Protein AF-A0A4Q3YBD1-F1 (afdb_monomer_lite)

Radius of gyration: 21.51 Å; chains: 1; bounding box: 53×30×57 Å

Structure (mmCIF, N/CA/C/O backbone):
data_AF-A0A4Q3YBD1-F1
#
_entry.id   AF-A0A4Q3YBD1-F1
#
loop_
_atom_site.group_PDB
_atom_site.id
_atom_site.type_symbol
_atom_site.label_atom_id
_atom_site.label_alt_id
_atom_site.label_comp_id
_atom_site.label_asym_id
_atom_site.label_entity_id
_atom_site.label_seq_id
_atom_site.pdbx_PDB_ins_code
_atom_site.Cartn_x
_atom_site.Cartn_y
_atom_site.Cartn_z
_atom_site.occupancy
_atom_site.B_iso_or_equiv
_atom_site.auth_seq_id
_atom_site.auth_comp_id
_atom_site.auth_asym_id
_atom_site.auth_atom_id
_atom_site.pdbx_PDB_model_num
ATOM 1 N N . MET A 1 1 ? 24.445 -22.346 0.968 1.00 39.19 1 MET A N 1
ATOM 2 C CA . MET A 1 1 ? 23.784 -21.024 0.997 1.00 39.19 1 MET A CA 1
ATOM 3 C C . MET A 1 1 ? 24.498 -20.133 -0.003 1.00 39.19 1 MET A C 1
ATOM 5 O O . MET A 1 1 ? 25.594 -19.669 0.278 1.00 39.19 1 MET A O 1
ATOM 9 N N . THR A 1 2 ? 23.963 -20.002 -1.214 1.00 37.34 2 THR A N 1
ATOM 10 C CA . THR A 1 2 ? 24.533 -19.131 -2.249 1.00 37.34 2 THR A CA 1
ATOM 11 C C . THR A 1 2 ? 24.219 -17.685 -1.888 1.00 37.34 2 THR A C 1
ATOM 13 O O . THR A 1 2 ? 23.061 -17.271 -1.876 1.00 37.34 2 THR A O 1
ATOM 16 N N . ASN A 1 3 ? 25.261 -16.942 -1.524 1.00 40.91 3 ASN A N 1
ATOM 17 C CA . ASN A 1 3 ? 25.195 -15.523 -1.208 1.00 40.91 3 ASN A CA 1
ATOM 18 C C . ASN A 1 3 ? 24.884 -14.774 -2.514 1.00 40.91 3 ASN A C 1
ATOM 20 O O . ASN A 1 3 ? 25.784 -14.466 -3.291 1.00 40.91 3 ASN A O 1
ATOM 24 N N . THR A 1 4 ? 23.597 -14.609 -2.819 1.00 46.78 4 THR A N 1
ATOM 25 C CA . THR A 1 4 ? 23.164 -13.897 -4.025 1.00 46.78 4 THR A CA 1
ATOM 26 C C . THR A 1 4 ? 23.527 -12.430 -3.815 1.00 46.78 4 THR A C 1
ATOM 28 O O . THR A 1 4 ? 23.085 -11.859 -2.814 1.00 46.78 4 THR A O 1
ATOM 31 N N . PRO A 1 5 ? 24.355 -11.817 -4.677 1.00 50.59 5 PRO A N 1
ATOM 32 C CA . PRO A 1 5 ? 24.748 -10.429 -4.502 1.00 50.59 5 PRO A CA 1
ATOM 33 C C . PRO A 1 5 ? 23.493 -9.556 -4.547 1.00 50.59 5 PRO A C 1
ATOM 35 O O . PRO A 1 5 ? 22.863 -9.402 -5.590 1.00 50.59 5 PRO A O 1
ATOM 38 N N . ARG A 1 6 ? 23.103 -9.003 -3.394 1.00 58.97 6 ARG A N 1
ATOM 39 C CA . ARG A 1 6 ? 22.074 -7.966 -3.341 1.00 58.97 6 ARG A CA 1
ATOM 40 C C . ARG A 1 6 ? 22.669 -6.717 -3.970 1.00 58.97 6 ARG A C 1
ATOM 42 O O . ARG A 1 6 ? 23.572 -6.111 -3.394 1.00 58.97 6 ARG A O 1
ATOM 49 N N . ILE A 1 7 ? 22.168 -6.341 -5.143 1.00 65.75 7 ILE A N 1
ATOM 50 C CA . ILE A 1 7 ? 22.425 -5.012 -5.688 1.00 65.75 7 ILE A CA 1
ATOM 51 C C . ILE A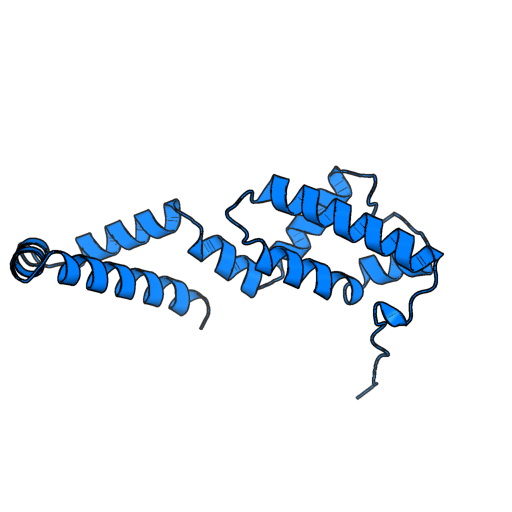 1 7 ? 21.952 -3.992 -4.656 1.00 65.75 7 ILE A C 1
ATOM 53 O O . ILE A 1 7 ? 20.848 -4.078 -4.120 1.00 65.75 7 ILE A O 1
ATOM 57 N N . THR A 1 8 ? 22.818 -3.032 -4.361 1.00 71.06 8 THR A N 1
ATOM 58 C CA . THR A 1 8 ? 22.479 -1.888 -3.518 1.00 71.06 8 THR A CA 1
ATOM 59 C C . THR A 1 8 ? 22.339 -0.669 -4.420 1.00 71.06 8 THR A C 1
ATOM 61 O O . THR A 1 8 ? 22.974 -0.603 -5.469 1.00 71.06 8 THR A O 1
ATOM 64 N N . ARG A 1 9 ? 21.542 0.338 -4.039 1.00 75.81 9 ARG A N 1
ATOM 65 C CA . ARG A 1 9 ? 21.426 1.578 -4.842 1.00 75.81 9 ARG A CA 1
ATOM 66 C C . ARG A 1 9 ? 22.789 2.194 -5.186 1.00 75.81 9 ARG A C 1
ATOM 68 O O . ARG A 1 9 ? 22.966 2.751 -6.264 1.00 75.81 9 ARG A O 1
ATOM 75 N N . ASN A 1 10 ? 23.762 2.037 -4.290 1.00 77.38 10 ASN A N 1
ATOM 76 C CA . ASN A 1 10 ? 25.114 2.567 -4.440 1.00 77.38 10 ASN A CA 1
ATOM 77 C C . ASN A 1 10 ? 25.954 1.820 -5.488 1.00 77.38 10 ASN A C 1
ATOM 79 O O . ASN A 1 10 ? 26.937 2.376 -5.970 1.00 77.38 10 ASN A O 1
ATOM 83 N N . SER A 1 11 ? 25.579 0.590 -5.856 1.00 82.44 11 SER A N 1
ATOM 84 C CA . SER A 1 11 ? 26.277 -0.195 -6.879 1.00 82.44 11 SER A CA 1
ATOM 85 C C . SER A 1 11 ? 25.746 0.034 -8.298 1.00 82.44 11 SER A C 1
ATOM 87 O O . SER A 1 11 ? 26.271 -0.564 -9.228 1.00 82.44 11 SER A O 1
ATOM 89 N N . LEU A 1 12 ? 24.723 0.879 -8.475 1.00 85.81 12 LEU A N 1
ATOM 90 C CA . LEU A 1 12 ? 24.117 1.146 -9.779 1.00 85.81 12 LEU A CA 1
ATOM 91 C C . LEU A 1 12 ? 24.921 2.170 -10.597 1.00 85.81 12 LEU A C 1
ATOM 93 O O . LEU A 1 12 ? 25.352 3.222 -10.095 1.00 85.81 12 LEU A O 1
ATOM 97 N N . HIS A 1 13 ? 25.056 1.909 -11.893 1.00 89.25 13 HIS A N 1
ATOM 98 C CA . HIS A 1 13 ? 25.574 2.861 -12.870 1.00 89.25 13 HIS A CA 1
ATOM 99 C C . HIS A 1 13 ? 24.586 4.015 -13.103 1.00 89.25 13 HIS A C 1
ATOM 101 O O . HIS A 1 13 ? 23.410 3.939 -12.752 1.00 89.25 13 HIS A O 1
ATOM 107 N N . ALA A 1 14 ? 25.051 5.115 -13.706 1.00 87.81 14 ALA A N 1
ATOM 108 C CA . ALA A 1 14 ? 24.239 6.325 -13.877 1.00 87.81 14 ALA A CA 1
ATOM 109 C C . ALA A 1 14 ? 22.917 6.070 -14.633 1.00 87.81 14 ALA A C 1
ATOM 111 O O . ALA A 1 14 ? 21.868 6.549 -14.211 1.00 87.81 14 ALA A O 1
ATOM 112 N N . GLY A 1 15 ? 22.952 5.268 -15.706 1.00 89.00 15 GLY A N 1
ATOM 113 C CA . GLY A 1 15 ? 21.749 4.910 -16.467 1.00 89.00 15 GLY A CA 1
ATOM 114 C C . GLY A 1 15 ? 20.767 4.039 -15.679 1.00 89.00 15 GLY A C 1
ATOM 115 O O . GLY A 1 15 ? 19.557 4.222 -15.780 1.00 89.00 15 GLY A O 1
ATOM 116 N N . GLU A 1 16 ? 21.276 3.132 -14.846 1.00 91.62 16 GLU A N 1
ATOM 117 C CA . GLU A 1 16 ? 20.456 2.273 -13.987 1.00 91.62 16 GLU A CA 1
ATOM 118 C C . GLU A 1 16 ? 19.819 3.077 -12.852 1.00 91.62 16 GLU A C 1
ATOM 120 O O . GLU A 1 16 ? 18.646 2.884 -12.551 1.00 91.62 16 GLU A O 1
ATOM 125 N N . ARG A 1 17 ? 20.545 4.041 -12.272 1.00 92.31 17 ARG A N 1
ATOM 126 C CA . ARG A 1 17 ? 19.984 4.967 -11.276 1.00 92.31 17 ARG A CA 1
ATOM 127 C C . ARG A 1 17 ? 18.840 5.793 -11.847 1.00 92.31 17 ARG A C 1
ATOM 129 O O . ARG A 1 17 ? 17.800 5.880 -11.209 1.00 92.31 17 ARG A O 1
ATOM 136 N N . ALA A 1 18 ? 19.004 6.332 -13.055 1.00 92.88 18 ALA A N 1
ATOM 137 C CA . ALA A 1 18 ? 17.943 7.088 -13.717 1.00 92.88 18 ALA A CA 1
ATOM 138 C C . ALA A 1 18 ? 16.704 6.218 -14.005 1.00 92.88 18 ALA A C 1
ATOM 140 O O . ALA A 1 18 ? 15.574 6.677 -13.848 1.00 92.88 18 ALA A O 1
ATOM 141 N N . ARG A 1 19 ? 16.894 4.949 -14.398 1.00 94.19 19 ARG A N 1
ATOM 142 C CA . ARG A 1 19 ? 15.783 3.995 -14.561 1.00 94.19 19 ARG A CA 1
ATOM 143 C C . ARG A 1 19 ? 15.095 3.683 -13.234 1.00 94.19 19 ARG A C 1
ATOM 145 O O . ARG A 1 19 ? 13.869 3.705 -13.178 1.00 94.19 19 ARG A O 1
ATOM 152 N N . LEU A 1 20 ? 15.865 3.442 -12.173 1.00 95.06 20 LEU A N 1
ATOM 153 C CA . LEU A 1 20 ? 15.316 3.192 -10.843 1.00 95.06 20 LEU A CA 1
ATOM 154 C C . LEU A 1 20 ? 14.494 4.387 -10.358 1.00 95.06 20 LEU A C 1
ATOM 156 O O . LEU A 1 20 ? 13.352 4.202 -9.966 1.00 95.06 20 LEU A O 1
ATOM 160 N N . GLU A 1 21 ? 15.023 5.605 -10.458 1.00 95.25 21 GLU A N 1
ATOM 161 C CA . GLU A 1 21 ? 14.323 6.825 -10.044 1.00 95.25 21 GLU A CA 1
ATOM 162 C C . GLU A 1 21 ? 12.973 6.990 -10.764 1.00 95.25 21 GLU A C 1
ATOM 164 O O . GLU A 1 21 ? 11.965 7.330 -10.142 1.00 95.25 21 GLU A O 1
ATOM 169 N N . LYS A 1 22 ? 12.908 6.672 -12.064 1.00 96.25 22 LYS A N 1
ATOM 170 C CA . LYS A 1 22 ? 11.640 6.661 -12.809 1.00 96.25 22 LYS A CA 1
ATOM 171 C C . LYS A 1 22 ? 10.648 5.635 -12.265 1.00 96.25 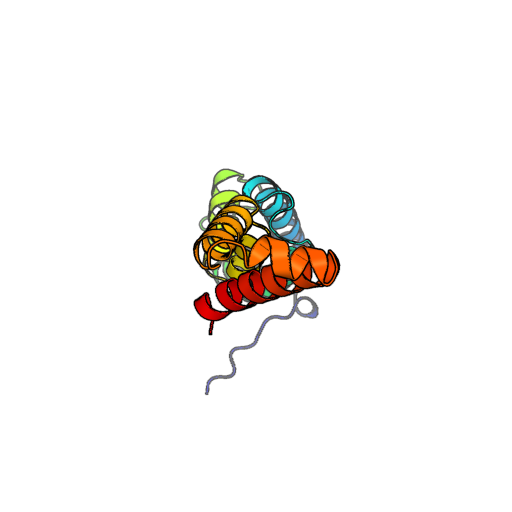22 LYS A C 1
ATOM 173 O O . LYS A 1 22 ? 9.471 5.959 -12.115 1.00 96.25 22 LYS A O 1
ATOM 178 N N . ILE A 1 23 ? 11.107 4.419 -11.963 1.00 96.75 23 ILE A N 1
ATOM 179 C CA . ILE A 1 23 ? 10.262 3.378 -11.360 1.00 96.75 23 ILE A CA 1
ATOM 180 C C . ILE A 1 23 ? 9.768 3.830 -9.985 1.00 96.75 23 ILE A C 1
ATOM 182 O O . ILE A 1 23 ? 8.577 3.715 -9.712 1.00 96.75 23 ILE A O 1
ATOM 186 N N . GLU A 1 24 ? 10.647 4.364 -9.137 1.00 96.88 24 GLU A N 1
ATOM 187 C CA . GLU A 1 24 ? 10.302 4.829 -7.790 1.00 96.88 24 GLU A CA 1
ATOM 188 C C . GLU A 1 24 ? 9.238 5.935 -7.844 1.00 96.88 24 GLU A C 1
ATOM 190 O O . GLU A 1 24 ? 8.227 5.861 -7.142 1.00 96.88 24 GLU A O 1
ATOM 195 N N . ASN A 1 25 ? 9.416 6.921 -8.727 1.00 97.44 25 ASN A N 1
ATOM 196 C CA . ASN A 1 25 ? 8.452 8.003 -8.923 1.00 97.44 25 ASN A CA 1
ATOM 197 C C . ASN A 1 25 ? 7.106 7.483 -9.445 1.00 97.44 25 ASN A C 1
ATOM 199 O O . ASN A 1 25 ? 6.056 7.825 -8.896 1.00 97.44 25 ASN A O 1
ATOM 203 N N . SER A 1 26 ? 7.127 6.622 -10.463 1.00 97.50 26 SER A N 1
ATOM 204 C CA . SER A 1 26 ? 5.909 6.042 -11.034 1.00 97.50 26 SER A CA 1
ATOM 205 C C . SER A 1 26 ? 5.170 5.166 -10.011 1.00 97.50 26 SER A C 1
ATOM 207 O O . SER A 1 26 ? 3.960 5.307 -9.821 1.00 97.50 26 SER A O 1
ATOM 209 N N . PHE A 1 27 ? 5.897 4.352 -9.238 1.00 97.44 27 PHE A N 1
ATOM 210 C CA . PHE A 1 27 ? 5.328 3.554 -8.153 1.00 97.44 27 PHE A CA 1
ATOM 211 C C . PHE A 1 27 ? 4.623 4.426 -7.108 1.00 97.44 27 PHE A C 1
ATOM 213 O O . PHE A 1 27 ? 3.496 4.110 -6.732 1.00 97.44 27 PHE A O 1
ATOM 220 N N . ARG A 1 28 ? 5.238 5.533 -6.666 1.00 97.19 28 ARG A N 1
ATOM 221 C CA . ARG A 1 28 ? 4.631 6.460 -5.691 1.00 97.19 28 ARG A CA 1
ATOM 222 C C . ARG A 1 28 ? 3.324 7.056 -6.205 1.00 97.19 28 ARG A C 1
ATOM 224 O O . ARG A 1 28 ? 2.332 7.058 -5.478 1.00 97.19 28 ARG A O 1
ATOM 231 N N . VAL A 1 29 ? 3.310 7.512 -7.459 1.00 96.56 29 VAL A N 1
ATOM 232 C CA . VAL A 1 29 ? 2.104 8.052 -8.107 1.00 96.56 29 VAL A CA 1
ATOM 233 C C . VAL A 1 29 ? 0.992 7.005 -8.127 1.00 96.56 29 VAL A C 1
ATOM 235 O O . VAL A 1 29 ? -0.147 7.295 -7.759 1.00 96.56 29 VAL A O 1
ATOM 238 N N . HIS A 1 30 ? 1.310 5.770 -8.513 1.00 96.31 30 HIS A N 1
ATOM 239 C CA . HIS A 1 30 ? 0.311 4.711 -8.614 1.00 96.31 30 HIS A CA 1
ATOM 240 C C . HIS A 1 30 ? -0.134 4.153 -7.259 1.00 96.31 30 HIS A C 1
ATOM 242 O O . HIS A 1 30 ? -1.312 3.830 -7.114 1.00 96.31 30 HIS A O 1
ATOM 248 N N . ALA A 1 31 ? 0.745 4.098 -6.258 1.00 95.25 31 ALA A N 1
ATOM 249 C CA . ALA A 1 31 ? 0.381 3.758 -4.885 1.00 95.25 31 ALA A CA 1
ATOM 250 C C . ALA A 1 31 ? -0.605 4.787 -4.308 1.00 95.25 31 ALA A C 1
ATOM 252 O O . ALA A 1 31 ? -1.662 4.403 -3.804 1.00 95.25 31 ALA A O 1
ATOM 253 N N . ALA A 1 32 ? -0.322 6.084 -4.482 1.00 94.12 32 ALA A N 1
ATOM 254 C CA . ALA A 1 32 ? -1.224 7.162 -4.079 1.00 94.12 32 ALA A CA 1
ATOM 255 C C . ALA A 1 32 ? -2.559 7.110 -4.840 1.00 94.12 32 ALA A C 1
ATOM 257 O O . ALA A 1 32 ? -3.620 7.267 -4.245 1.00 94.12 32 ALA A O 1
ATOM 258 N N . ALA A 1 33 ? -2.542 6.818 -6.143 1.00 93.50 33 ALA A N 1
ATOM 259 C CA . ALA A 1 33 ? -3.771 6.681 -6.925 1.00 93.50 33 ALA A CA 1
ATOM 260 C C . ALA A 1 33 ? -4.631 5.471 -6.509 1.00 93.50 33 ALA A C 1
ATOM 262 O O . ALA A 1 33 ? -5.847 5.500 -6.687 1.00 93.50 33 ALA A O 1
ATOM 263 N N . LEU A 1 34 ? -4.015 4.395 -6.009 1.00 93.06 34 LEU A N 1
ATOM 264 C CA . LEU A 1 34 ? -4.717 3.183 -5.577 1.00 93.06 34 LEU A CA 1
ATOM 265 C C . LEU A 1 34 ? -5.275 3.295 -4.156 1.00 93.06 34 LEU A C 1
ATOM 267 O O . LEU A 1 34 ? -6.367 2.792 -3.901 1.00 93.06 34 LEU A O 1
ATOM 271 N N . HIS A 1 35 ? -4.520 3.907 -3.243 1.00 90.12 35 HIS A N 1
ATOM 272 C CA . HIS A 1 35 ? -4.800 3.836 -1.807 1.00 90.12 35 HIS A CA 1
ATOM 273 C C . HIS A 1 35 ? -4.913 5.197 -1.117 1.00 90.12 35 HIS A C 1
ATOM 275 O O . HIS A 1 35 ? -5.287 5.235 0.052 1.00 90.12 35 HIS A O 1
ATOM 281 N N . GLY A 1 36 ? -4.634 6.304 -1.811 1.00 88.44 36 GLY A N 1
ATOM 282 C CA . GLY A 1 36 ? -4.667 7.650 -1.239 1.00 88.44 36 GLY A CA 1
ATOM 283 C C . GLY A 1 36 ? -3.892 7.721 0.076 1.00 88.44 36 GLY A C 1
ATOM 284 O O . GLY A 1 36 ? -2.772 7.222 0.168 1.00 88.44 36 GLY A O 1
ATOM 285 N N . ASP A 1 37 ? -4.542 8.266 1.103 1.00 84.62 37 ASP A N 1
ATOM 286 C CA . ASP A 1 37 ? -3.983 8.397 2.452 1.00 84.62 37 ASP A CA 1
ATOM 287 C C . ASP A 1 37 ? -4.108 7.118 3.301 1.00 84.62 37 ASP A C 1
ATOM 289 O O . ASP A 1 37 ? -3.615 7.068 4.428 1.00 84.62 37 ASP A O 1
ATOM 293 N N . SER A 1 38 ? -4.768 6.067 2.797 1.00 87.75 38 SER A N 1
ATOM 294 C CA . SER A 1 38 ? -4.917 4.808 3.539 1.00 87.75 38 SER A CA 1
ATOM 295 C C . SER A 1 38 ? -3.604 4.032 3.644 1.00 87.75 38 SER A C 1
ATOM 297 O O . SER A 1 38 ? -3.416 3.283 4.601 1.00 87.75 38 SER A O 1
ATOM 299 N N . LEU A 1 39 ? -2.693 4.207 2.683 1.00 91.38 39 LEU A N 1
ATOM 300 C CA . LEU A 1 39 ? -1.335 3.685 2.774 1.00 91.38 39 LEU A CA 1
ATOM 301 C C . LEU A 1 39 ? -0.419 4.800 3.278 1.00 91.38 39 LEU A C 1
ATOM 303 O O . LEU A 1 39 ? -0.203 5.798 2.596 1.00 91.38 39 LEU A O 1
ATOM 307 N N . SER A 1 40 ? 0.123 4.634 4.481 1.00 90.94 40 SER A N 1
ATOM 308 C CA . SER A 1 40 ? 0.945 5.667 5.109 1.00 90.94 40 SER A CA 1
ATOM 309 C C . SER A 1 40 ? 2.194 6.000 4.272 1.00 90.94 40 SER A C 1
ATOM 311 O O . SER A 1 40 ? 2.791 5.097 3.676 1.00 90.94 40 SER A O 1
ATOM 313 N N . PRO A 1 41 ? 2.669 7.261 4.284 1.00 90.75 41 PRO A N 1
ATOM 314 C CA . PRO A 1 41 ? 3.873 7.656 3.549 1.00 90.75 41 PRO A CA 1
ATOM 315 C C . PRO A 1 41 ? 5.116 6.837 3.920 1.00 90.75 41 PRO A C 1
ATOM 317 O O . PRO A 1 41 ? 5.893 6.465 3.046 1.00 90.75 41 PRO A O 1
ATOM 320 N N . ILE A 1 42 ? 5.260 6.485 5.204 1.00 92.69 42 ILE A N 1
ATOM 321 C CA . ILE A 1 42 ? 6.359 5.640 5.693 1.00 92.69 42 ILE A CA 1
ATOM 322 C C . ILE A 1 42 ? 6.310 4.261 5.028 1.00 92.69 42 ILE A C 1
ATOM 324 O O . ILE A 1 42 ? 7.340 3.755 4.593 1.00 92.69 42 ILE A O 1
ATOM 328 N N . MET A 1 43 ? 5.119 3.669 4.898 1.00 94.44 43 MET A N 1
ATOM 329 C CA . MET A 1 43 ? 4.964 2.377 4.232 1.00 94.44 43 MET A CA 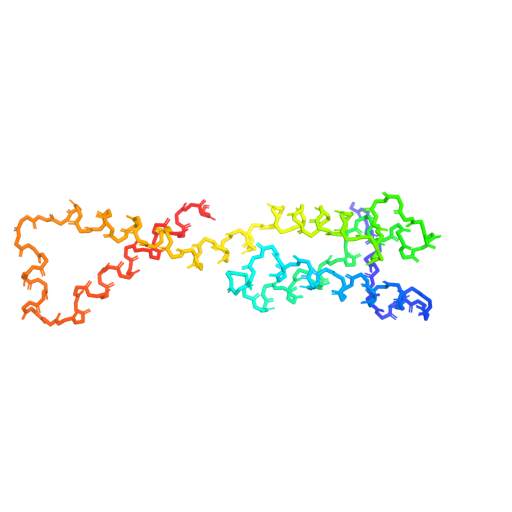1
ATOM 330 C C . MET A 1 43 ? 5.295 2.466 2.739 1.00 94.44 43 MET A C 1
ATOM 332 O O . MET A 1 43 ? 5.970 1.589 2.204 1.00 94.44 43 MET A O 1
ATOM 336 N N . VAL A 1 44 ? 4.891 3.552 2.070 1.00 95.25 44 VAL A N 1
ATOM 337 C CA . VAL A 1 44 ? 5.278 3.805 0.672 1.00 95.25 44 VAL A CA 1
ATOM 338 C C . VAL A 1 44 ? 6.801 3.879 0.538 1.00 95.25 44 VAL A C 1
ATOM 340 O O . VAL A 1 44 ? 7.356 3.258 -0.365 1.00 95.25 44 VAL A O 1
ATOM 343 N N . ASP A 1 45 ? 7.492 4.572 1.445 1.00 94.44 45 ASP A N 1
ATOM 344 C CA . ASP A 1 45 ? 8.959 4.642 1.451 1.00 94.44 45 ASP A CA 1
ATOM 345 C C . ASP A 1 45 ? 9.611 3.274 1.689 1.00 94.44 45 ASP A C 1
ATOM 347 O O . ASP A 1 45 ? 10.601 2.936 1.034 1.00 94.44 45 ASP A O 1
ATOM 351 N N . THR A 1 46 ? 9.053 2.462 2.590 1.00 94.31 46 THR A N 1
ATOM 352 C CA . THR A 1 46 ? 9.514 1.089 2.830 1.00 94.31 46 THR A CA 1
ATOM 353 C C . THR A 1 46 ? 9.403 0.232 1.571 1.00 94.31 46 THR A C 1
ATOM 355 O O . THR A 1 46 ? 10.382 -0.415 1.196 1.00 94.31 46 THR A O 1
ATOM 358 N N . LEU A 1 47 ? 8.264 0.282 0.877 1.00 95.62 47 LEU A N 1
ATOM 359 C CA . LEU A 1 47 ? 8.051 -0.450 -0.374 1.00 95.62 47 LEU A CA 1
ATOM 360 C C . LEU A 1 47 ? 8.960 0.067 -1.496 1.00 95.62 47 LEU A C 1
ATOM 362 O O . LEU A 1 47 ? 9.554 -0.718 -2.224 1.00 95.62 47 LEU A O 1
ATOM 366 N N . VAL A 1 48 ? 9.153 1.385 -1.600 1.00 95.50 48 VAL A N 1
ATOM 367 C CA . VAL A 1 48 ? 10.098 1.986 -2.556 1.00 95.50 48 VAL A CA 1
ATOM 368 C C . VAL A 1 48 ? 11.524 1.477 -2.322 1.00 95.50 48 VAL A C 1
ATOM 370 O O . VAL A 1 48 ? 12.243 1.166 -3.269 1.00 95.50 48 VAL A O 1
ATOM 373 N N . ASN A 1 49 ? 11.937 1.340 -1.062 1.00 91.62 49 ASN A N 1
ATOM 374 C CA . ASN A 1 49 ? 13.248 0.796 -0.710 1.00 91.62 49 ASN A CA 1
ATOM 375 C C . ASN A 1 49 ? 13.388 -0.702 -1.016 1.00 91.62 49 ASN A C 1
ATOM 377 O O . ASN A 1 49 ? 14.511 -1.158 -1.247 1.00 91.62 49 ASN A O 1
ATOM 381 N N . SER A 1 50 ? 12.289 -1.460 -1.044 1.00 91.88 50 SER A N 1
ATOM 382 C CA . SER A 1 50 ? 12.313 -2.884 -1.388 1.00 91.88 50 SER A CA 1
ATOM 383 C C . SER A 1 50 ? 12.302 -3.151 -2.898 1.00 91.88 50 SER A C 1
ATOM 385 O O . SER A 1 50 ? 12.706 -4.241 -3.301 1.00 91.88 50 SER A O 1
ATOM 387 N N . LEU A 1 51 ? 11.964 -2.160 -3.741 1.00 93.00 51 LEU A N 1
ATOM 388 C CA . LEU A 1 51 ? 11.891 -2.308 -5.206 1.00 93.00 51 LEU A CA 1
ATOM 389 C C . LEU A 1 51 ? 13.176 -2.855 -5.835 1.00 93.00 51 LEU A C 1
ATOM 391 O O . LEU A 1 51 ? 13.107 -3.650 -6.763 1.00 93.00 51 LEU A O 1
ATOM 395 N N . VAL A 1 52 ? 14.353 -2.479 -5.326 1.00 88.50 52 VAL A N 1
ATOM 396 C CA . VAL A 1 52 ? 15.648 -2.962 -5.854 1.00 88.50 52 VAL A CA 1
ATOM 397 C C . VAL A 1 52 ? 15.814 -4.479 -5.680 1.00 88.50 52 VAL A C 1
ATOM 399 O O . VAL A 1 52 ? 16.586 -5.109 -6.400 1.00 88.50 52 VAL A O 1
ATOM 402 N N . GLY A 1 53 ? 15.087 -5.076 -4.733 1.00 88.25 53 GLY A N 1
ATOM 403 C CA . GLY A 1 53 ? 15.040 -6.520 -4.531 1.00 88.25 53 GLY A CA 1
ATOM 404 C C . GLY A 1 53 ? 14.033 -7.253 -5.422 1.00 88.25 53 GLY A C 1
ATOM 405 O O . GLY A 1 53 ? 14.047 -8.482 -5.424 1.00 88.25 53 GLY A O 1
ATOM 406 N N . ASP A 1 54 ? 13.171 -6.545 -6.159 1.00 91.88 54 ASP A N 1
ATOM 407 C CA . ASP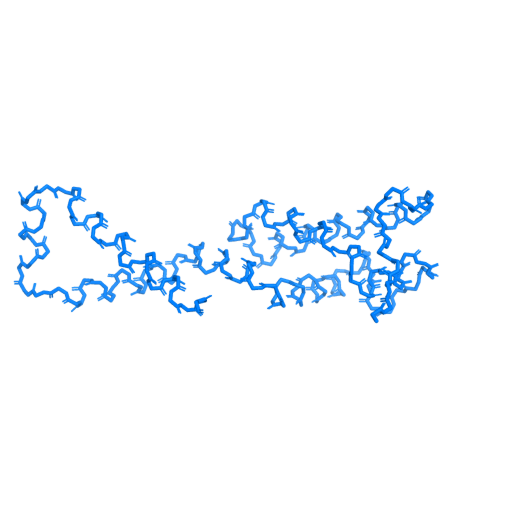 A 1 54 ? 12.181 -7.162 -7.043 1.00 91.88 54 ASP A CA 1
ATOM 408 C C . ASP A 1 54 ? 12.851 -7.636 -8.352 1.00 91.88 54 ASP A C 1
ATOM 410 O O . ASP A 1 54 ? 13.496 -6.833 -9.038 1.00 91.88 54 ASP A O 1
ATOM 414 N N . PRO A 1 55 ? 12.706 -8.918 -8.742 1.00 91.94 55 PRO A N 1
ATOM 415 C CA . PRO A 1 55 ? 13.324 -9.453 -9.956 1.00 91.94 55 PRO A CA 1
ATOM 416 C C . PRO A 1 55 ? 12.935 -8.711 -11.241 1.00 91.94 55 PRO A C 1
ATOM 418 O O . PRO A 1 55 ? 13.768 -8.562 -12.137 1.00 91.94 55 PRO A O 1
ATOM 421 N N . ARG A 1 56 ? 11.699 -8.209 -11.321 1.00 93.88 56 ARG A N 1
ATOM 422 C CA . ARG A 1 56 ? 11.173 -7.491 -12.491 1.00 93.88 56 ARG A CA 1
ATOM 423 C C . ARG A 1 56 ? 11.836 -6.122 -12.617 1.00 93.88 56 ARG A C 1
ATOM 425 O O . ARG A 1 56 ? 12.226 -5.704 -13.707 1.00 93.88 56 ARG A O 1
ATOM 432 N N . VAL A 1 57 ? 12.033 -5.446 -11.478 1.00 94.25 57 VAL A N 1
ATOM 433 C CA . VAL A 1 57 ? 12.785 -4.183 -11.401 1.00 94.25 57 VAL A CA 1
ATOM 434 C C . VAL A 1 57 ? 14.225 -4.434 -11.809 1.00 94.25 57 VAL A C 1
ATOM 436 O O . VAL A 1 57 ? 14.721 -3.761 -12.707 1.00 94.25 57 VAL A O 1
ATOM 439 N N . PHE A 1 58 ? 14.880 -5.438 -11.224 1.00 91.56 58 PHE A N 1
ATOM 440 C CA . PHE A 1 58 ? 16.250 -5.805 -11.579 1.00 91.56 58 PHE A CA 1
ATOM 441 C C . PHE A 1 58 ? 16.410 -6.048 -13.087 1.00 91.56 58 PHE A C 1
ATOM 443 O O . PHE A 1 58 ? 17.315 -5.486 -13.708 1.00 91.56 58 PHE A O 1
ATOM 450 N N . HIS A 1 59 ? 15.509 -6.829 -13.689 1.00 91.56 59 HIS A N 1
ATOM 451 C CA . HIS A 1 59 ? 15.527 -7.099 -15.123 1.00 91.56 59 HIS A CA 1
ATOM 452 C C . HIS A 1 59 ? 15.448 -5.804 -15.944 1.00 91.56 59 HIS A C 1
ATOM 454 O O . HIS A 1 59 ? 16.272 -5.600 -16.840 1.00 91.56 59 HIS A O 1
ATOM 460 N N . HIS A 1 60 ? 14.532 -4.892 -15.601 1.00 93.75 60 HIS A N 1
ATOM 461 C CA . HIS A 1 60 ? 14.426 -3.585 -16.254 1.00 93.75 60 HIS A CA 1
ATOM 462 C C . HIS A 1 60 ? 15.689 -2.728 -16.075 1.00 93.75 60 HIS A C 1
ATOM 464 O O . HIS A 1 60 ? 16.145 -2.088 -17.024 1.00 93.75 60 HIS A O 1
ATOM 470 N N . LEU A 1 61 ? 16.287 -2.709 -14.879 1.00 91.94 61 LEU A N 1
ATOM 471 C CA . LEU A 1 61 ? 17.488 -1.913 -14.612 1.00 91.94 61 LEU A CA 1
ATOM 472 C C . LEU A 1 61 ? 18.656 -2.343 -15.509 1.00 91.94 61 LEU A C 1
ATOM 474 O O . LEU A 1 61 ? 19.278 -1.481 -16.141 1.00 91.94 61 LEU A O 1
ATOM 478 N N . VAL A 1 62 ? 18.896 -3.656 -15.596 1.00 88.56 62 VAL A N 1
ATOM 479 C CA . VAL A 1 62 ? 20.029 -4.249 -16.323 1.00 88.56 62 VAL A CA 1
ATOM 480 C C . VAL A 1 62 ? 19.810 -4.228 -17.835 1.00 88.56 62 VAL A C 1
ATOM 482 O O . VAL A 1 62 ? 20.707 -3.846 -18.583 1.00 88.56 62 VAL A O 1
ATOM 485 N N . THR A 1 63 ? 18.623 -4.620 -18.303 1.00 89.44 63 THR A N 1
ATOM 486 C CA . THR A 1 63 ? 18.363 -4.823 -19.741 1.00 89.44 63 THR A CA 1
ATOM 487 C C . THR A 1 63 ? 17.714 -3.617 -20.418 1.00 89.44 63 THR A C 1
ATOM 489 O O . THR A 1 63 ? 17.824 -3.457 -21.630 1.00 89.44 63 THR A O 1
ATOM 492 N N . GLY A 1 64 ? 17.026 -2.762 -19.655 1.00 89.31 64 GLY A N 1
ATOM 493 C CA . GLY A 1 64 ? 16.131 -1.736 -20.193 1.00 89.31 64 GLY A CA 1
ATOM 494 C C . GLY A 1 64 ? 14.813 -2.281 -20.758 1.00 89.31 64 GLY A C 1
ATOM 495 O O . GLY A 1 64 ? 14.035 -1.495 -21.294 1.00 89.31 64 GLY A O 1
ATOM 496 N N . GLY A 1 65 ? 14.550 -3.590 -20.657 1.00 91.06 65 GLY A N 1
ATOM 497 C CA . GLY A 1 65 ? 13.318 -4.215 -21.139 1.00 91.06 65 GLY A CA 1
ATOM 498 C C . GLY A 1 65 ? 12.082 -3.738 -20.374 1.00 91.06 65 GLY A C 1
ATOM 499 O O . GLY A 1 65 ? 12.145 -3.507 -19.167 1.00 91.06 65 GLY A O 1
ATOM 500 N N . THR A 1 66 ? 10.957 -3.586 -21.074 1.00 92.50 66 THR A N 1
ATOM 501 C CA . THR A 1 66 ? 9.726 -2.970 -20.543 1.00 92.50 66 THR A CA 1
ATOM 502 C C . THR A 1 66 ? 8.528 -3.916 -20.446 1.00 92.50 66 THR A C 1
ATOM 504 O O . THR A 1 66 ? 7.413 -3.476 -20.187 1.00 92.50 66 THR A O 1
ATOM 507 N N . GLU A 1 67 ? 8.746 -5.216 -20.651 1.00 88.50 67 GLU A N 1
ATOM 508 C CA . GLU A 1 67 ? 7.679 -6.224 -20.731 1.00 88.50 67 GLU A CA 1
ATOM 509 C C . GLU A 1 67 ? 6.916 -6.395 -19.407 1.00 88.50 67 GLU A C 1
ATOM 511 O O . GLU A 1 67 ? 5.694 -6.506 -19.404 1.00 88.50 67 GLU A O 1
ATOM 516 N N . GLU A 1 68 ? 7.630 -6.375 -18.277 1.00 87.44 68 GLU A N 1
ATOM 517 C CA . GLU A 1 68 ? 7.052 -6.587 -16.939 1.00 87.44 68 GLU A CA 1
ATOM 518 C C . GLU A 1 68 ? 6.912 -5.291 -16.130 1.00 87.44 68 GLU A C 1
ATOM 520 O O . GLU A 1 68 ? 6.072 -5.197 -15.233 1.00 87.44 68 GLU A O 1
ATOM 525 N N . ILE A 1 69 ? 7.749 -4.295 -16.435 1.00 93.62 69 ILE A N 1
ATOM 526 C CA . ILE A 1 69 ? 7.764 -2.975 -15.803 1.00 93.62 69 ILE A CA 1
ATOM 527 C C . ILE A 1 69 ? 8.029 -1.928 -16.869 1.00 93.62 69 ILE A C 1
ATOM 529 O O . ILE A 1 69 ? 9.060 -1.954 -17.538 1.00 93.62 69 ILE A O 1
ATOM 533 N N . ASN A 1 70 ? 7.137 -0.950 -16.958 1.00 95.81 70 ASN A N 1
ATOM 534 C CA . ASN A 1 70 ? 7.320 0.209 -17.810 1.00 95.81 70 ASN A CA 1
ATOM 535 C C . ASN A 1 70 ? 6.871 1.466 -17.055 1.00 95.81 70 ASN A C 1
ATOM 537 O O . ASN A 1 70 ? 5.667 1.690 -16.965 1.00 95.81 70 ASN A O 1
ATOM 541 N N . PRO A 1 71 ? 7.793 2.294 -16.523 1.00 94.88 71 PRO A N 1
ATOM 542 C CA . PRO A 1 71 ? 7.432 3.460 -15.716 1.00 94.88 71 PRO A CA 1
ATOM 543 C C . PRO A 1 71 ? 6.581 4.494 -16.467 1.00 94.88 71 PRO A C 1
ATOM 545 O O . PRO A 1 71 ? 5.886 5.273 -15.813 1.00 94.88 71 PRO A O 1
ATOM 548 N N . ASP A 1 72 ? 6.610 4.473 -17.804 1.00 94.94 72 ASP A N 1
ATOM 549 C CA . ASP A 1 72 ? 5.849 5.368 -18.678 1.00 94.94 72 ASP A CA 1
ATOM 550 C C . ASP A 1 72 ? 4.460 4.795 -19.061 1.00 94.94 72 ASP A C 1
ATOM 552 O O . ASP A 1 72 ? 3.641 5.501 -19.651 1.00 94.94 72 ASP A O 1
ATOM 556 N N . ASP A 1 73 ? 4.157 3.537 -18.706 1.00 97.12 73 ASP A N 1
ATOM 557 C CA . ASP A 1 73 ? 2.849 2.901 -18.914 1.00 97.12 73 ASP A CA 1
ATOM 558 C C . ASP A 1 73 ? 2.069 2.790 -17.595 1.00 97.12 73 ASP A C 1
ATOM 560 O O . ASP A 1 73 ? 2.360 1.982 -16.706 1.00 97.12 73 ASP A O 1
ATOM 564 N N . ALA A 1 74 ? 1.008 3.589 -17.499 1.00 95.19 74 ALA A N 1
ATOM 565 C CA . ALA A 1 74 ? 0.163 3.663 -16.317 1.00 95.19 74 ALA A CA 1
ATOM 566 C C . ALA A 1 74 ? -0.563 2.348 -15.980 1.00 95.19 74 ALA A C 1
ATOM 568 O O . ALA A 1 74 ? -0.829 2.081 -14.805 1.00 95.19 74 ALA A O 1
ATOM 569 N N . ALA A 1 75 ? -0.934 1.538 -16.976 1.00 95.31 75 ALA A N 1
ATOM 570 C CA . ALA A 1 75 ? -1.642 0.283 -16.741 1.00 95.31 75 ALA A CA 1
ATOM 571 C C . ALA A 1 75 ? -0.689 -0.771 -16.165 1.00 95.31 75 ALA A C 1
ATOM 573 O O . ALA A 1 75 ? -1.022 -1.410 -15.160 1.00 95.31 75 ALA A O 1
ATOM 574 N N . VAL A 1 76 ? 0.509 -0.883 -16.748 1.00 96.00 76 VAL A N 1
ATOM 575 C CA . VAL A 1 76 ? 1.575 -1.772 -16.263 1.00 96.00 76 VAL A CA 1
ATOM 576 C C . VAL A 1 76 ? 1.972 -1.387 -14.842 1.00 96.00 76 VAL A C 1
ATOM 578 O O . VAL A 1 76 ? 1.945 -2.231 -13.944 1.00 96.00 76 VAL A O 1
ATOM 581 N N . MET A 1 77 ? 2.245 -0.104 -14.594 1.00 97.31 77 MET A N 1
ATOM 582 C CA . MET A 1 77 ? 2.687 0.351 -13.275 1.00 97.31 77 MET A CA 1
ATOM 583 C C . MET A 1 77 ? 1.598 0.262 -12.215 1.00 97.31 77 MET A C 1
ATOM 585 O O . MET A 1 77 ? 1.888 -0.117 -11.084 1.00 97.31 77 MET A O 1
ATOM 589 N N . ARG A 1 78 ? 0.328 0.505 -12.560 1.00 95.75 78 ARG A N 1
ATOM 590 C CA . ARG A 1 78 ? -0.781 0.262 -11.628 1.00 95.75 78 ARG A CA 1
ATOM 591 C C . ARG A 1 78 ? -0.884 -1.219 -11.250 1.00 95.75 78 ARG A C 1
ATOM 593 O O . ARG A 1 78 ? -1.136 -1.521 -10.083 1.00 95.75 78 ARG A O 1
ATOM 600 N N . GLY A 1 79 ? -0.704 -2.130 -12.209 1.00 96.00 79 GLY A N 1
ATOM 601 C CA . GLY A 1 79 ? -0.682 -3.574 -11.959 1.00 96.00 79 GLY A CA 1
ATOM 602 C C . GLY A 1 79 ? 0.488 -3.986 -11.065 1.00 96.00 79 GLY A C 1
ATOM 603 O O . GLY A 1 79 ? 0.284 -4.665 -10.058 1.00 96.00 79 GLY A O 1
ATOM 604 N N . PHE A 1 80 ? 1.688 -3.502 -11.385 1.00 96.31 80 PHE A N 1
ATOM 605 C CA . PHE A 1 80 ? 2.900 -3.715 -10.598 1.00 96.31 80 PHE A CA 1
ATOM 606 C C . PHE A 1 80 ? 2.755 -3.202 -9.159 1.00 96.31 80 PHE A C 1
ATOM 608 O O . PHE A 1 80 ? 2.942 -3.974 -8.218 1.00 96.31 80 PHE A O 1
ATOM 615 N N . SER A 1 81 ? 2.351 -1.938 -8.978 1.00 96.62 81 SER A N 1
ATOM 616 C CA . SER A 1 81 ? 2.159 -1.326 -7.659 1.00 96.62 81 SER A CA 1
ATOM 617 C C . SER A 1 81 ? 1.146 -2.094 -6.820 1.00 96.62 81 SER A C 1
ATOM 619 O O . SER A 1 81 ? 1.406 -2.377 -5.653 1.00 96.62 81 SER A O 1
ATOM 621 N N . ARG A 1 82 ? 0.013 -2.485 -7.418 1.00 96.19 82 ARG A N 1
ATOM 622 C CA . ARG A 1 82 ? -0.996 -3.295 -6.731 1.00 96.19 82 ARG A CA 1
ATOM 623 C C . ARG A 1 82 ? -0.425 -4.636 -6.282 1.00 96.19 82 ARG A C 1
ATOM 625 O O . ARG A 1 82 ? -0.616 -4.997 -5.128 1.00 96.19 82 ARG A O 1
ATOM 632 N N . ALA A 1 83 ? 0.261 -5.354 -7.170 1.00 95.50 83 ALA A N 1
ATOM 633 C CA . ALA A 1 83 ? 0.827 -6.662 -6.852 1.00 95.50 83 ALA A CA 1
ATOM 634 C C . ALA A 1 83 ? 1.852 -6.576 -5.712 1.00 95.50 83 ALA A C 1
ATOM 636 O O . ALA A 1 83 ? 1.837 -7.412 -4.814 1.00 95.50 83 ALA A O 1
ATOM 637 N N . LEU A 1 84 ? 2.704 -5.547 -5.722 1.00 95.31 84 LEU A N 1
ATOM 638 C CA . LEU A 1 84 ? 3.722 -5.349 -4.693 1.00 95.31 84 LEU A CA 1
ATOM 639 C C . LEU A 1 84 ? 3.102 -5.013 -3.327 1.00 95.31 84 LEU A C 1
ATOM 641 O O . LEU A 1 84 ? 3.496 -5.589 -2.323 1.00 95.31 84 LEU A O 1
ATOM 645 N N . ILE A 1 85 ? 2.086 -4.146 -3.296 1.00 95.38 85 ILE A N 1
ATOM 646 C CA . ILE A 1 85 ? 1.360 -3.798 -2.063 1.00 95.38 85 ILE A CA 1
ATOM 647 C C . ILE A 1 85 ? 0.567 -4.998 -1.526 1.00 95.38 85 ILE A C 1
ATOM 649 O O . ILE A 1 85 ? 0.518 -5.212 -0.318 1.00 95.38 85 ILE A O 1
ATOM 653 N N . GLN A 1 86 ? -0.065 -5.783 -2.402 1.00 93.88 86 GLN A N 1
ATOM 654 C CA . GLN A 1 86 ? -0.834 -6.974 -2.016 1.00 93.88 86 GLN A CA 1
ATOM 655 C C . GLN A 1 86 ? 0.045 -8.116 -1.507 1.00 93.88 86 GLN A C 1
ATOM 657 O O . GLN A 1 86 ? -0.404 -8.884 -0.663 1.00 93.88 86 GLN A O 1
ATOM 662 N N . GLY A 1 87 ? 1.270 -8.228 -2.019 1.00 92.81 87 GLY A N 1
ATOM 663 C CA . GLY A 1 87 ? 2.238 -9.232 -1.585 1.00 92.81 87 GLY A CA 1
ATOM 664 C C . GLY A 1 87 ? 3.008 -8.867 -0.314 1.00 92.81 87 GLY A C 1
ATOM 665 O O . GLY A 1 87 ? 3.780 -9.697 0.155 1.00 92.81 87 GLY A O 1
ATOM 666 N N . ASP A 1 88 ? 2.837 -7.655 0.225 1.00 94.06 88 ASP A N 1
ATOM 667 C CA . ASP A 1 88 ? 3.543 -7.191 1.422 1.00 94.06 88 ASP A CA 1
ATOM 668 C C . ASP A 1 88 ? 2.617 -7.180 2.649 1.00 94.06 88 ASP A C 1
ATOM 670 O O . ASP A 1 88 ? 1.674 -6.388 2.745 1.00 94.06 88 ASP A O 1
ATOM 674 N N . ASP A 1 89 ? 2.906 -8.055 3.616 1.00 91.56 89 ASP A N 1
ATOM 675 C CA . ASP A 1 89 ? 2.103 -8.214 4.833 1.00 91.56 89 ASP A CA 1
ATOM 676 C C . ASP A 1 89 ? 2.029 -6.928 5.668 1.00 91.56 89 ASP A C 1
ATOM 678 O O . ASP A 1 89 ? 0.995 -6.644 6.275 1.00 91.56 89 ASP A O 1
ATOM 682 N N . MET A 1 90 ? 3.103 -6.134 5.716 1.00 90.62 90 MET A N 1
ATOM 683 C CA . MET A 1 90 ? 3.115 -4.877 6.472 1.00 90.62 90 MET A CA 1
ATOM 684 C C . MET A 1 90 ? 2.263 -3.814 5.786 1.00 90.62 90 MET A C 1
ATOM 686 O O . MET A 1 90 ? 1.551 -3.065 6.461 1.00 90.62 90 MET A O 1
ATOM 690 N N . ALA A 1 91 ? 2.285 -3.767 4.456 1.00 93.19 91 ALA A N 1
ATOM 691 C CA . ALA A 1 91 ? 1.423 -2.890 3.682 1.00 93.19 91 ALA A CA 1
ATOM 692 C C . ALA A 1 91 ? -0.054 -3.270 3.855 1.00 93.19 91 ALA A C 1
ATOM 694 O O . ALA A 1 91 ? -0.884 -2.385 4.073 1.00 93.19 91 ALA A O 1
ATOM 695 N N . GLN A 1 92 ? -0.383 -4.567 3.843 1.00 91.81 92 GLN A N 1
ATOM 696 C CA . GLN A 1 92 ? -1.748 -5.037 4.102 1.00 91.81 92 GLN A CA 1
ATOM 697 C C . GLN A 1 92 ? -2.220 -4.690 5.516 1.00 91.81 92 GLN A C 1
ATOM 699 O O . GLN A 1 92 ? -3.320 -4.154 5.671 1.00 91.81 92 GLN A O 1
ATOM 704 N N . ARG A 1 93 ? -1.372 -4.894 6.533 1.00 87.69 93 ARG A N 1
ATOM 705 C CA . ARG A 1 93 ? -1.641 -4.431 7.905 1.00 87.69 93 ARG A CA 1
ATOM 706 C C . ARG A 1 93 ? -1.939 -2.940 7.923 1.00 87.69 93 ARG A C 1
ATOM 708 O O . ARG A 1 93 ? -2.979 -2.525 8.424 1.00 87.69 93 ARG A O 1
ATOM 715 N N . ASN A 1 94 ? -1.054 -2.133 7.341 1.00 89.81 94 ASN A N 1
ATOM 716 C CA . ASN A 1 94 ? -1.196 -0.682 7.338 1.00 89.81 94 ASN A CA 1
ATOM 717 C C . ASN A 1 94 ? -2.517 -0.224 6.702 1.00 89.81 94 ASN A C 1
ATOM 719 O O . ASN A 1 94 ? -3.207 0.611 7.282 1.00 89.81 94 ASN A O 1
ATOM 723 N N . LEU A 1 95 ? -2.899 -0.812 5.565 1.00 89.94 95 LEU A N 1
ATOM 724 C CA . LEU A 1 95 ? -4.173 -0.521 4.907 1.00 89.94 95 LEU A CA 1
ATOM 725 C C . LEU A 1 95 ? -5.379 -0.870 5.783 1.00 89.94 95 LEU A C 1
ATOM 727 O O . LEU A 1 95 ? -6.360 -0.127 5.802 1.00 89.94 95 LEU A O 1
ATOM 731 N N . GLU A 1 96 ? -5.320 -1.984 6.511 1.00 83.81 96 GLU A N 1
ATOM 732 C CA . GLU A 1 96 ? -6.420 -2.405 7.375 1.00 83.81 96 GLU A CA 1
ATOM 733 C C . GLU A 1 96 ? -6.566 -1.504 8.606 1.00 83.81 96 GLU A C 1
ATOM 735 O O . GLU A 1 96 ? -7.683 -1.094 8.927 1.00 83.81 96 GLU A O 1
ATOM 740 N N . PHE A 1 97 ? -5.452 -1.107 9.231 1.00 80.00 97 PHE A N 1
ATOM 741 C CA . PHE A 1 97 ? -5.454 -0.131 10.327 1.00 80.00 97 PHE A CA 1
ATOM 742 C C . PHE A 1 97 ? -6.001 1.238 9.898 1.00 80.00 97 PHE A C 1
ATOM 744 O O . PHE A 1 97 ? -6.675 1.908 10.685 1.00 80.00 97 PHE A O 1
ATOM 751 N N . SER A 1 98 ? -5.752 1.637 8.651 1.00 82.62 98 SER A N 1
ATOM 752 C CA . SER A 1 98 ? -6.267 2.883 8.076 1.00 82.62 98 SER A CA 1
ATOM 753 C C . SER A 1 98 ? -7.710 2.782 7.562 1.00 82.62 98 SER A C 1
ATOM 755 O O . SER A 1 98 ? -8.302 3.796 7.187 1.00 82.62 98 SER A O 1
ATOM 757 N N . SER A 1 99 ? -8.308 1.586 7.521 1.00 83.00 99 SER A N 1
ATOM 758 C CA . SER A 1 99 ? -9.651 1.386 6.972 1.00 83.00 99 SER A CA 1
ATOM 759 C C . SER A 1 99 ? -10.733 1.856 7.948 1.00 83.00 99 SER A C 1
ATOM 761 O O . SER A 1 99 ? -11.050 1.190 8.937 1.00 83.00 99 SER A O 1
ATOM 763 N N . ALA A 1 100 ? -11.366 2.992 7.634 1.00 78.75 100 ALA A N 1
ATOM 764 C CA . ALA A 1 100 ? -12.490 3.525 8.407 1.00 78.75 100 ALA A CA 1
ATOM 765 C C . ALA A 1 100 ? -13.673 2.544 8.469 1.00 78.75 100 ALA A C 1
ATOM 767 O O . ALA A 1 100 ? -14.296 2.399 9.519 1.00 78.75 100 ALA A O 1
ATOM 768 N N . THR A 1 101 ? -13.953 1.830 7.374 1.00 81.25 101 THR A N 1
ATOM 769 C CA . THR A 1 101 ? -15.005 0.804 7.323 1.00 81.25 101 THR A CA 1
ATOM 770 C C . THR A 1 101 ? -14.706 -0.335 8.288 1.00 81.25 101 THR A C 1
ATOM 772 O O . THR A 1 101 ? -15.565 -0.696 9.088 1.00 81.25 101 THR A O 1
ATOM 775 N N . ARG A 1 102 ? -13.471 -0.852 8.285 1.00 82.44 102 ARG A N 1
ATOM 776 C CA . ARG A 1 102 ? -13.082 -1.938 9.191 1.00 82.44 102 ARG A CA 1
ATOM 777 C C . ARG A 1 102 ? -13.132 -1.496 10.649 1.00 82.44 102 ARG A C 1
ATOM 779 O O . ARG A 1 102 ? -13.628 -2.223 11.506 1.00 82.44 102 ARG A O 1
ATOM 786 N N . ARG A 1 103 ? -12.667 -0.277 10.924 1.00 84.06 103 ARG A N 1
ATOM 787 C CA . ARG A 1 103 ? -12.744 0.323 12.258 1.00 84.06 103 ARG A CA 1
ATOM 788 C C . ARG A 1 103 ? -14.195 0.458 12.729 1.00 84.06 103 ARG A C 1
ATOM 790 O O . ARG A 1 103 ? -14.477 0.124 13.874 1.00 84.06 103 ARG A O 1
ATOM 797 N N . ALA A 1 104 ? -15.107 0.878 11.852 1.00 85.81 104 ALA A N 1
ATOM 798 C CA . ALA A 1 104 ? -16.534 0.982 12.154 1.00 85.81 104 ALA A CA 1
ATOM 799 C C . ALA A 1 104 ? -17.192 -0.390 12.401 1.00 85.81 104 ALA A C 1
ATOM 801 O O . ALA A 1 104 ? -18.001 -0.523 13.319 1.00 85.81 104 ALA A O 1
ATOM 802 N N . GLU A 1 105 ? -16.825 -1.425 11.639 1.00 87.81 105 GLU A N 1
ATOM 803 C CA . GLU A 1 105 ? -17.276 -2.804 11.886 1.00 87.81 105 GLU A CA 1
ATOM 804 C C . GLU A 1 105 ? -16.840 -3.298 13.269 1.00 87.81 105 GLU A C 1
ATOM 806 O O . GLU A 1 105 ? -17.665 -3.785 14.043 1.00 87.81 105 GLU A O 1
ATOM 811 N N . LEU A 1 106 ? -15.557 -3.135 13.607 1.00 89.56 106 LEU A N 1
ATOM 812 C CA . LEU A 1 106 ? -15.011 -3.545 14.903 1.00 89.56 106 LEU A CA 1
ATOM 813 C C . LEU A 1 106 ? -15.610 -2.737 16.060 1.00 89.56 106 LEU A C 1
ATOM 815 O O . LEU A 1 106 ? -15.886 -3.294 17.120 1.00 89.56 106 LEU A O 1
ATOM 819 N N . GLU A 1 107 ? -15.872 -1.447 15.852 1.00 91.56 107 GLU A N 1
ATOM 820 C CA . GLU A 1 107 ? -16.598 -0.608 16.806 1.00 91.56 107 GLU A CA 1
ATOM 821 C C . GLU A 1 107 ? -18.030 -1.118 17.030 1.00 91.56 107 GLU A C 1
ATOM 823 O O . GLU A 1 107 ? -18.467 -1.250 18.175 1.00 91.56 107 GLU A O 1
ATOM 828 N N . SER A 1 108 ? -18.742 -1.487 15.963 1.00 91.31 108 SER A N 1
ATOM 829 C CA . SER A 1 108 ? -20.070 -2.096 16.076 1.00 91.31 108 SER A CA 1
ATOM 830 C C . SER A 1 108 ? -20.023 -3.429 16.828 1.00 91.31 108 SER A C 1
ATOM 832 O O . SER A 1 108 ? -20.892 -3.691 17.660 1.00 91.31 108 SER A O 1
ATOM 834 N N . MET A 1 109 ? -19.017 -4.269 16.565 1.00 92.81 109 MET A N 1
ATOM 835 C CA . MET A 1 109 ? -18.822 -5.539 17.274 1.00 92.81 109 MET A CA 1
ATOM 836 C C . MET A 1 109 ? -18.524 -5.323 18.760 1.00 92.81 109 MET A C 1
ATOM 838 O O . MET A 1 109 ? -19.091 -6.022 19.600 1.00 92.81 109 MET A O 1
ATOM 842 N N . PHE A 1 110 ? -17.692 -4.332 19.094 1.00 94.06 110 PHE A N 1
ATOM 843 C CA . PHE A 1 110 ? -17.405 -3.956 20.476 1.00 94.06 110 PHE A CA 1
ATOM 844 C C . PHE A 1 110 ? -18.692 -3.594 21.221 1.00 94.06 110 PHE A C 1
ATOM 846 O O . PHE A 1 110 ? -18.997 -4.209 22.243 1.00 94.06 110 PHE A O 1
ATOM 853 N N . PHE A 1 111 ? -19.498 -2.669 20.690 1.00 91.06 111 PHE A N 1
ATOM 854 C CA . PHE A 1 111 ? -20.746 -2.270 21.347 1.00 91.06 111 PHE A CA 1
ATOM 855 C C . PHE A 1 111 ? -21.766 -3.409 21.433 1.00 91.06 111 PHE A C 1
ATOM 857 O O . PHE A 1 111 ? -22.459 -3.515 22.443 1.00 91.06 111 PHE A O 1
ATOM 864 N N . ALA A 1 112 ? -21.829 -4.286 20.426 1.00 92.19 112 ALA A N 1
ATOM 865 C CA . ALA A 1 112 ? -22.684 -5.472 20.457 1.00 92.19 112 ALA A CA 1
ATOM 866 C C . ALA A 1 112 ? -22.244 -6.510 21.507 1.00 92.19 112 ALA A C 1
ATOM 868 O O . ALA A 1 112 ? -23.070 -7.286 21.983 1.00 92.19 112 ALA A O 1
ATOM 869 N N . SER A 1 113 ? -20.959 -6.528 21.877 1.00 92.38 113 SER A N 1
ATOM 870 C CA . SER A 1 113 ? -20.421 -7.443 22.892 1.00 92.38 113 SER A CA 1
ATOM 871 C C . SER A 1 113 ? -20.698 -7.004 24.335 1.00 92.38 113 SER A C 1
ATOM 873 O O . SER A 1 113 ? -20.620 -7.824 25.251 1.00 92.38 113 SER A O 1
ATOM 875 N N . LEU A 1 114 ? -21.033 -5.727 24.547 1.00 92.12 114 LEU A N 1
ATOM 876 C CA . LEU A 1 114 ? -21.305 -5.179 25.872 1.00 92.12 114 LEU A CA 1
ATOM 877 C C . LEU A 1 114 ? -22.669 -5.638 26.393 1.00 92.12 114 LEU A C 1
ATOM 879 O O . LEU A 1 114 ? -23.663 -5.698 25.664 1.00 92.12 114 LEU A O 1
ATOM 883 N N . LYS A 1 115 ? -22.750 -5.892 27.700 1.00 91.81 115 LYS A N 1
ATOM 884 C CA . LYS A 1 115 ? -24.030 -6.179 28.350 1.00 91.81 115 LYS A CA 1
ATOM 885 C C . LYS A 1 115 ? -24.912 -4.925 28.380 1.00 91.81 115 LYS A C 1
ATOM 887 O O . LYS A 1 115 ? -24.403 -3.797 28.410 1.00 91.81 115 LYS A O 1
ATOM 892 N N . PRO A 1 116 ? -26.246 -5.084 28.456 1.00 89.06 116 PRO A N 1
ATOM 893 C CA . PRO A 1 116 ? -27.151 -3.954 28.633 1.00 89.06 116 PRO A CA 1
ATOM 894 C C . PRO A 1 116 ? -26.729 -3.068 29.816 1.00 89.06 116 PRO A C 1
ATOM 896 O O . PRO A 1 116 ? -26.543 -3.548 30.933 1.00 89.06 116 PRO A O 1
ATOM 899 N N . GLY A 1 117 ? -26.555 -1.768 29.565 1.00 86.94 117 GLY A N 1
ATOM 900 C CA . GLY A 1 117 ? -26.152 -0.782 30.576 1.00 86.94 117 GLY A CA 1
ATOM 901 C C . GLY A 1 117 ? -24.651 -0.726 30.895 1.00 86.94 117 GLY A C 1
ATOM 902 O O . GLY A 1 117 ? -24.224 0.207 31.574 1.00 86.94 117 GLY A O 1
ATOM 903 N N . GLU A 1 118 ? -23.835 -1.646 30.379 1.00 89.81 118 GLU A N 1
ATOM 904 C CA . GLU A 1 118 ? -22.387 -1.677 30.622 1.00 89.81 118 GLU A CA 1
ATOM 905 C C . GLU A 1 118 ? -21.674 -0.480 29.983 1.00 89.81 118 GLU A C 1
ATOM 907 O O . GLU A 1 118 ? -20.887 0.190 30.652 1.00 89.81 118 GLU A O 1
ATOM 912 N N . ALA A 1 119 ? -22.041 -0.121 28.748 1.00 85.88 119 ALA A N 1
ATOM 913 C CA . ALA A 1 119 ? -21.541 1.087 28.087 1.00 85.88 119 ALA A CA 1
ATOM 914 C C . ALA A 1 119 ? -21.816 2.353 28.920 1.00 85.88 119 ALA A C 1
ATOM 916 O O . ALA A 1 119 ? -20.928 3.179 29.132 1.00 85.88 119 ALA A O 1
ATOM 917 N N . LEU A 1 120 ? -23.033 2.471 29.464 1.00 86.88 120 LEU A N 1
ATOM 918 C CA . LEU A 1 120 ? -23.434 3.600 30.304 1.00 86.88 120 LEU A CA 1
ATOM 919 C C . LEU A 1 120 ? -22.685 3.602 31.644 1.00 86.88 120 LEU A C 1
ATOM 921 O O . LEU A 1 120 ? -22.296 4.659 32.140 1.00 86.88 120 LEU A O 1
ATOM 925 N N . ALA A 1 121 ? -22.462 2.428 32.237 1.00 87.88 121 ALA A N 1
ATOM 926 C CA . ALA A 1 121 ? -21.688 2.290 33.464 1.00 87.88 121 ALA A CA 1
ATOM 927 C C . ALA A 1 121 ? -20.221 2.697 33.256 1.00 87.88 121 ALA A C 1
ATOM 929 O O . ALA A 1 121 ? -19.666 3.410 34.093 1.00 87.88 121 ALA A O 1
ATOM 930 N N . MET A 1 122 ? -19.611 2.299 32.136 1.00 88.31 122 MET A N 1
ATOM 931 C CA . MET A 1 122 ? -18.261 2.721 31.754 1.00 88.31 122 M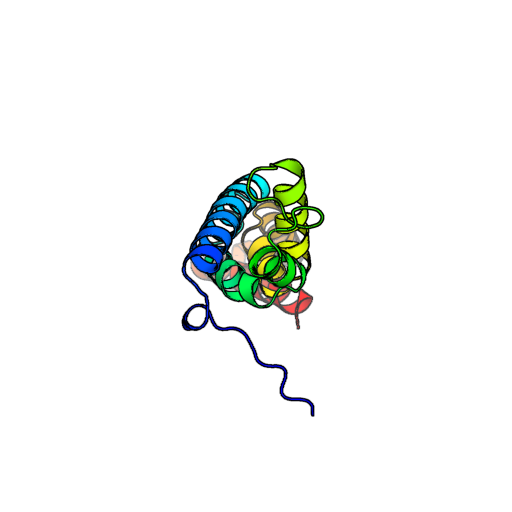ET A CA 1
ATOM 932 C C . MET A 1 122 ? -18.197 4.233 31.526 1.00 88.31 122 MET A C 1
ATOM 934 O O . MET A 1 122 ? -17.311 4.885 32.068 1.00 88.31 122 MET A O 1
ATOM 938 N N . GLN A 1 123 ? -19.178 4.809 30.828 1.00 86.62 123 GLN A N 1
ATOM 939 C CA . GLN A 1 123 ? -19.247 6.251 30.589 1.00 86.62 123 GLN A CA 1
ATOM 940 C C . GLN A 1 123 ? -19.369 7.058 31.893 1.00 86.62 123 GLN A C 1
ATOM 942 O O . GLN A 1 123 ? -18.708 8.082 32.058 1.00 86.62 123 GLN A O 1
ATOM 947 N N . ARG A 1 124 ? -20.150 6.569 32.868 1.00 87.31 124 ARG A N 1
ATOM 948 C CA . ARG A 1 124 ? -20.283 7.190 34.201 1.00 87.31 124 ARG A CA 1
ATOM 949 C C . ARG A 1 124 ? -19.002 7.130 35.035 1.00 87.31 124 ARG A C 1
ATOM 951 O O . ARG A 1 124 ? -18.808 7.991 35.886 1.00 87.31 124 ARG A O 1
ATOM 958 N N . ARG A 1 125 ? -18.137 6.137 34.804 1.00 85.44 125 ARG A N 1
ATOM 959 C CA . ARG A 1 125 ? -16.798 6.050 35.421 1.00 85.44 125 ARG A CA 1
ATOM 960 C C . ARG A 1 125 ? -15.788 7.006 34.774 1.00 85.44 125 ARG A C 1
ATOM 962 O O . ARG A 1 125 ? -14.695 7.172 35.305 1.00 85.44 125 ARG A O 1
ATOM 969 N N . GLY A 1 126 ? -16.164 7.633 33.660 1.00 81.19 126 GLY A N 1
ATOM 970 C CA . GLY A 1 126 ? -15.377 8.597 32.902 1.00 81.19 126 GLY A CA 1
ATOM 971 C C . GLY A 1 126 ? -15.429 8.280 31.409 1.00 81.19 126 GLY A C 1
ATOM 972 O O . GLY A 1 126 ? -15.267 7.125 31.015 1.00 81.19 126 GLY A O 1
ATOM 973 N N . ASN A 1 127 ? -15.605 9.306 30.568 1.00 74.56 127 ASN A N 1
ATOM 974 C CA . ASN A 1 127 ? -15.641 9.155 29.102 1.00 74.56 127 ASN A CA 1
ATOM 975 C C . ASN A 1 127 ? -14.406 8.421 28.545 1.00 74.56 127 ASN A C 1
ATOM 977 O O . ASN A 1 127 ? -14.509 7.676 27.573 1.00 74.56 127 ASN A O 1
ATOM 981 N N . ASP A 1 128 ? -13.258 8.580 29.197 1.00 85.31 128 ASP A N 1
ATOM 982 C CA . ASP A 1 128 ? -12.005 7.920 28.839 1.00 85.31 128 ASP A CA 1
ATOM 983 C C . ASP A 1 128 ? -12.035 6.394 28.954 1.00 85.31 128 ASP A C 1
ATOM 985 O O . ASP A 1 128 ? -11.317 5.715 28.225 1.00 85.31 128 ASP A O 1
ATOM 989 N N . VAL A 1 129 ? -12.824 5.838 29.876 1.00 88.12 129 VAL A N 1
ATOM 990 C CA . VAL A 1 129 ? -12.813 4.394 30.159 1.00 88.12 129 VAL A CA 1
ATOM 991 C C . VAL A 1 129 ? -13.430 3.623 28.999 1.00 88.12 129 VAL A C 1
ATOM 993 O O . VAL A 1 129 ? -12.855 2.642 28.532 1.00 88.12 129 VAL A O 1
ATOM 996 N N . LEU A 1 130 ? -14.578 4.094 28.507 1.00 87.62 130 LEU A N 1
ATOM 997 C CA . LEU A 1 130 ? -15.258 3.491 27.363 1.00 87.62 130 LEU A CA 1
ATOM 998 C C . LEU A 1 130 ? -14.422 3.640 26.086 1.00 87.62 130 LEU A C 1
ATOM 1000 O O . LEU A 1 130 ? -14.271 2.676 25.340 1.00 87.62 130 LEU A O 1
ATOM 1004 N N . SER A 1 131 ? -13.839 4.823 25.867 1.00 87.81 131 SER A N 1
ATOM 1005 C CA . SER A 1 131 ? -12.985 5.084 24.703 1.00 87.81 131 SER A CA 1
ATOM 1006 C C . SER A 1 131 ? -11.743 4.193 24.694 1.00 87.81 131 SER A C 1
ATOM 1008 O O . SER A 1 131 ? -11.474 3.554 23.681 1.00 87.81 131 SER A O 1
ATOM 1010 N N . ARG A 1 132 ? -11.042 4.057 25.829 1.00 90.81 132 ARG A N 1
ATOM 1011 C CA . ARG A 1 132 ? -9.865 3.179 25.939 1.00 90.81 132 ARG A CA 1
ATOM 1012 C C . ARG A 1 132 ? -10.207 1.704 25.754 1.00 90.81 132 ARG A C 1
ATOM 1014 O O . ARG A 1 132 ? -9.475 1.003 25.064 1.00 90.81 132 ARG A O 1
ATOM 1021 N N . ALA A 1 133 ? -11.312 1.233 26.334 1.00 90.62 133 ALA A N 1
ATOM 1022 C CA . ALA A 1 133 ? -11.756 -0.152 26.161 1.00 90.62 133 ALA A CA 1
ATOM 1023 C C . ALA A 1 133 ? -12.085 -0.464 24.692 1.00 90.62 133 ALA A C 1
ATOM 1025 O O . ALA A 1 133 ? -11.681 -1.505 24.176 1.00 90.62 133 ALA A O 1
ATOM 1026 N N . LYS A 1 134 ? -12.760 0.469 24.008 1.00 92.69 134 LYS A N 1
ATOM 1027 C CA . LYS A 1 134 ? -13.054 0.365 22.576 1.00 92.69 134 LYS A CA 1
ATOM 1028 C C . LYS A 1 134 ? -11.777 0.318 21.737 1.00 92.69 134 LYS A C 1
ATOM 1030 O O . LYS A 1 134 ? -11.645 -0.540 20.871 1.00 92.69 134 LYS A O 1
ATOM 1035 N N . GLU A 1 135 ? -10.845 1.237 21.975 1.00 90.38 135 GLU A N 1
ATOM 1036 C CA . GLU A 1 135 ? -9.588 1.304 21.221 1.00 90.38 135 GLU A CA 1
ATOM 1037 C C . GLU A 1 135 ? -8.722 0.060 21.424 1.00 90.38 135 GLU A C 1
ATOM 1039 O O . GLU A 1 135 ? -8.193 -0.464 20.445 1.00 90.38 135 GLU A O 1
ATOM 1044 N N . ALA A 1 136 ? -8.642 -0.454 22.654 1.00 91.00 136 ALA A N 1
ATOM 1045 C CA . ALA A 1 136 ? -7.936 -1.696 22.953 1.00 91.00 136 ALA A CA 1
ATOM 1046 C C . ALA A 1 136 ? -8.538 -2.888 22.192 1.00 91.00 136 ALA A C 1
ATOM 1048 O O . ALA A 1 136 ? -7.801 -3.617 21.534 1.00 91.00 136 ALA A O 1
ATOM 1049 N N . TYR A 1 137 ? -9.870 -3.029 22.204 1.00 91.69 137 TYR A N 1
ATOM 1050 C CA . TYR A 1 137 ? -10.567 -4.085 21.462 1.00 91.69 137 TYR A CA 1
ATOM 1051 C C . TYR A 1 137 ? -10.300 -4.010 19.953 1.00 91.69 137 TYR A C 1
ATOM 1053 O O . TYR A 1 137 ? -10.024 -5.023 19.314 1.00 91.69 137 TYR A O 1
ATOM 1061 N N . ILE A 1 138 ? -10.377 -2.808 19.371 1.00 89.06 138 ILE A N 1
ATOM 1062 C CA . ILE A 1 138 ? -10.116 -2.606 17.940 1.00 89.06 138 ILE A CA 1
ATOM 1063 C C . ILE A 1 138 ? -8.665 -2.974 17.610 1.00 89.06 138 ILE A C 1
ATOM 1065 O O . ILE A 1 138 ? -8.443 -3.676 16.628 1.00 89.06 138 ILE A O 1
ATOM 1069 N N . SER A 1 139 ? -7.694 -2.531 18.417 1.00 85.19 139 SER A N 1
ATOM 1070 C CA . SER A 1 139 ? -6.276 -2.835 18.190 1.00 85.19 139 SER A CA 1
ATOM 1071 C C . SER A 1 139 ? -6.003 -4.336 18.252 1.00 85.19 139 SER A C 1
ATOM 1073 O O . SER A 1 139 ? -5.417 -4.875 17.322 1.00 85.19 139 SER A O 1
ATOM 1075 N N . GLU A 1 140 ? -6.492 -5.019 19.290 1.00 88.38 140 GLU A N 1
ATOM 1076 C CA . GLU A 1 140 ? -6.300 -6.463 19.473 1.00 88.38 140 GLU A CA 1
ATOM 1077 C C . GLU A 1 140 ? -6.868 -7.263 18.293 1.00 88.38 140 GLU A C 1
ATOM 1079 O O . GLU A 1 140 ? -6.195 -8.136 17.755 1.00 88.38 140 GLU A O 1
ATOM 1084 N N . ARG A 1 141 ? -8.074 -6.922 17.817 1.00 86.88 141 ARG A N 1
ATOM 1085 C CA . ARG A 1 141 ? -8.697 -7.607 16.670 1.00 86.88 141 ARG A CA 1
ATOM 1086 C C . ARG A 1 141 ? -8.014 -7.327 15.339 1.00 86.88 141 ARG A C 1
ATOM 1088 O O . ARG A 1 141 ? -8.057 -8.180 14.452 1.00 86.88 141 ARG A O 1
ATOM 1095 N N . LEU A 1 142 ? -7.436 -6.140 15.178 1.00 82.56 142 LEU A N 1
ATOM 1096 C CA . LEU A 1 142 ? -6.612 -5.841 14.013 1.00 82.56 142 LEU A CA 1
ATOM 1097 C C . LEU A 1 142 ? -5.305 -6.635 14.072 1.00 82.56 142 LEU A C 1
ATOM 1099 O O . LEU A 1 142 ? -4.915 -7.180 13.047 1.00 82.56 142 LEU A O 1
ATOM 1103 N N . ASP A 1 143 ? -4.691 -6.782 15.248 1.00 79.00 143 ASP A N 1
ATOM 1104 C CA . ASP A 1 143 ? -3.453 -7.547 15.439 1.00 79.00 143 ASP A CA 1
ATOM 1105 C C . ASP A 1 143 ? -3.647 -9.069 15.284 1.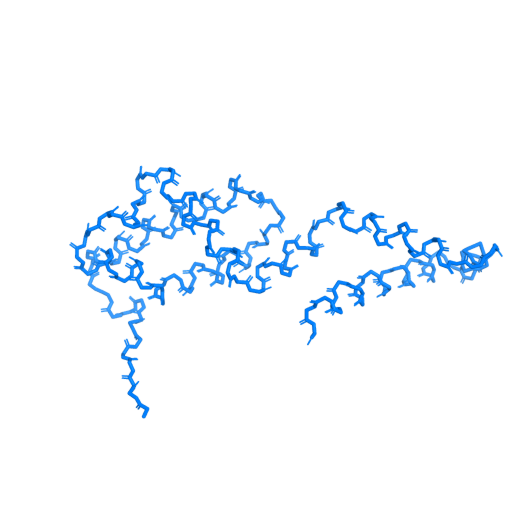00 79.00 143 ASP A C 1
ATOM 1107 O O . ASP A 1 143 ? -2.840 -9.716 14.615 1.00 79.00 143 ASP A O 1
ATOM 1111 N N . GLU A 1 144 ? -4.729 -9.647 15.828 1.00 81.94 144 GLU A N 1
ATOM 1112 C CA . GLU A 1 144 ? -5.043 -11.091 15.774 1.00 81.94 144 GLU A CA 1
ATOM 1113 C C . GLU A 1 144 ? -5.055 -11.663 14.351 1.00 81.94 144 GLU A C 1
ATOM 1115 O O . GLU A 1 144 ? -4.712 -12.824 14.142 1.00 81.94 144 GLU A O 1
ATOM 1120 N N . ARG A 1 145 ? -5.451 -10.864 13.356 1.00 67.56 145 ARG A N 1
ATOM 1121 C CA . ARG A 1 145 ? -5.487 -11.303 11.955 1.00 67.56 145 ARG A CA 1
ATOM 1122 C C . ARG A 1 145 ? -4.090 -11.576 11.387 1.00 67.56 145 ARG A C 1
ATOM 1124 O O . ARG A 1 145 ? -3.972 -12.265 10.375 1.00 67.56 145 ARG A O 1
ATOM 1131 N N . PHE A 1 146 ? -3.054 -11.020 12.007 1.00 65.31 146 PHE A N 1
ATOM 1132 C CA . PHE A 1 146 ? -1.694 -11.051 11.491 1.00 65.31 146 PHE A CA 1
ATOM 1133 C C . PHE A 1 146 ? -0.652 -11.627 12.469 1.00 65.31 146 PHE A C 1
ATOM 1135 O O . PHE A 1 146 ? 0.553 -11.476 12.226 1.00 65.31 146 PHE A O 1
ATOM 1142 N N . ALA A 1 147 ? -1.099 -12.242 13.565 1.00 60.91 147 ALA A N 1
ATOM 1143 C CA . ALA A 1 147 ? -0.277 -13.034 14.482 1.00 60.91 147 ALA A CA 1
ATOM 1144 C C . ALA A 1 147 ? -0.154 -14.486 13.993 1.00 60.91 147 ALA A C 1
ATOM 1146 O O . ALA A 1 147 ? 0.950 -15.053 14.156 1.00 60.91 147 ALA A O 1
#

Foldseek 3Di:
DPPDDQDDLVNADPQLVVLLVLLLVLLVVLLCVVQPPLQPPVNSVVLSRCLSVDPLSVCCSVPVDPPQHDSVDNVSSNVVSVVSLVPDPVSVLSNCVSDPVNLVVQLVVQVVPDDVCRLVVQVVVPVVRSVVSSVVSSVVVSVVVPD

Secondary structure (DSSP, 8-state):
--------GGG--HHHHHHHHHHHHHHHHHHHHHHGGGS-HHHHHHHHHHGGG-HHHHHHHHH---SS--TT-HHHHHHHHHHHHHT-HHHHHHHHHT-HHHHHHHHHHHHHHSPTTHHHHHHHT-HHHHHHHHHHHHHHHHHHTT-

pLDDT: mean 87.88, std 10.97, range [37.34, 97.5]

Sequence (147 aa):
MTNTPRITRNSLHAGERARLEKIENSFRVHAAALHGDSLSPIMVDTLVNSLVGDPRVFHHLVTGGTEEINPDDAAVMRGFSRALIQGDDMAQRNLEFSSATRRAELESMFFASLKPGEALAMQRRGNDVLSRAKEAYISERLDERFA